Protein AF-A0A2S9WYK3-F1 (afdb_monomer)

Sequence (117 aa):
VLNRLSNPDSKLGVLRWLETVSLPGIVGEEIEHQHLLRAMDALIEHREAVDDVMAGLLRPLLDQELAVVFYDMTTIRAAGLSQQDDDIRQFGMAKEGVIARQFLLGVVQTADGTPLY

Solvent-accessible surface area (backbone atoms only — not comparable to full-atom values): 7465 Å² total; per-residue (Å²): 106,69,60,46,75,77,54,76,62,55,78,66,47,56,57,58,46,49,77,74,55,89,53,91,96,53,68,63,92,75,65,50,75,67,56,60,55,50,50,50,54,55,49,61,77,42,36,68,66,52,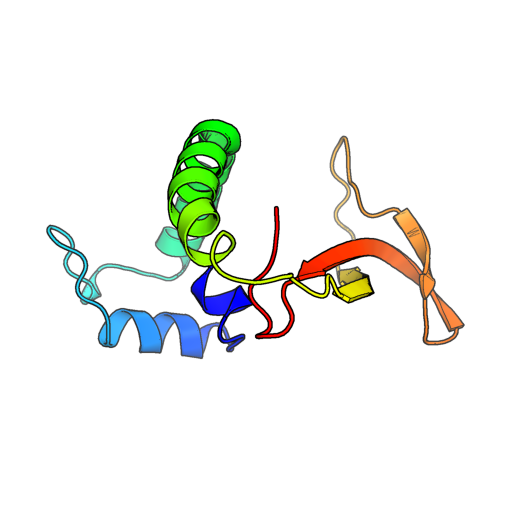50,55,54,49,43,64,66,47,50,72,76,59,76,78,61,93,66,53,70,47,77,48,80,44,77,50,73,64,94,74,87,85,81,62,87,89,58,75,59,40,81,41,81,40,98,86,78,42,82,38,48,29,36,79,46,75,48,40,19,39,78,90,64,52,76,59,127

Mean predicted aligned error: 11.66 Å

Foldseek 3Di:
DVCCVVPNDDLVVVLVVLVVDDDPPDDSVPDDPVNVVVVVVVCVVCVVVVVVVVCVVVVVVPPPDDWPKDKDKDKDADPDDDDDPPDQFDFDQDPVRDTGTIHIDIWIATPVGHTDD

Secondary structure (DSSP, 8-state):
-HHHHHS---HHHHHHHHTTS--TTS-GGG--HHHHHHHHHHHHHTHHHHHHHHHHHHHHHHTTS----EEEEEEEE-------TT---EEEE-TTSSEEEEEEEEEEE-TTSPEE-

Structure (mmCIF, N/CA/C/O backbone):
data_AF-A0A2S9WYK3-F1
#
_entry.id   AF-A0A2S9WYK3-F1
#
loop_
_atom_site.group_PDB
_atom_site.id
_atom_site.type_symbol
_atom_site.label_atom_id
_atom_site.label_alt_id
_atom_site.label_comp_id
_atom_site.label_asym_id
_atom_site.label_entity_id
_atom_site.label_seq_id
_atom_site.pdbx_PDB_ins_code
_atom_site.Cartn_x
_atom_site.Cartn_y
_atom_site.Cartn_z
_atom_site.occupancy
_atom_site.B_iso_or_equiv
_atom_site.auth_seq_id
_atom_site.auth_comp_id
_atom_site.auth_asym_id
_atom_site.auth_atom_id
_atom_site.pdbx_PDB_model_num
ATOM 1 N N . VAL A 1 1 ? -1.425 1.853 5.481 1.00 44.62 1 VAL A N 1
ATOM 2 C CA . VAL A 1 1 ? -1.048 2.160 4.076 1.00 44.62 1 VAL A CA 1
ATOM 3 C C . VAL A 1 1 ? -2.154 2.849 3.291 1.00 44.62 1 VAL A C 1
ATOM 5 O O . VAL A 1 1 ? -1.814 3.762 2.552 1.00 44.62 1 VAL A O 1
ATOM 8 N N . LEU A 1 2 ? -3.438 2.559 3.543 1.00 41.19 2 LEU A N 1
ATOM 9 C CA . LEU A 1 2 ? -4.546 3.373 3.020 1.00 41.19 2 LEU A CA 1
ATOM 10 C C . LEU A 1 2 ? -4.368 4.869 3.345 1.00 41.19 2 LEU A C 1
ATOM 12 O O . LEU A 1 2 ? -4.361 5.685 2.442 1.00 41.19 2 LEU A O 1
ATOM 16 N N . ASN A 1 3 ? -4.016 5.218 4.591 1.00 45.00 3 ASN A N 1
ATOM 17 C CA . ASN A 1 3 ? -3.699 6.610 4.948 1.00 45.00 3 ASN A CA 1
ATOM 18 C C . ASN A 1 3 ? -2.475 7.203 4.241 1.00 45.00 3 ASN A C 1
ATOM 20 O O . ASN A 1 3 ? -2.413 8.411 4.1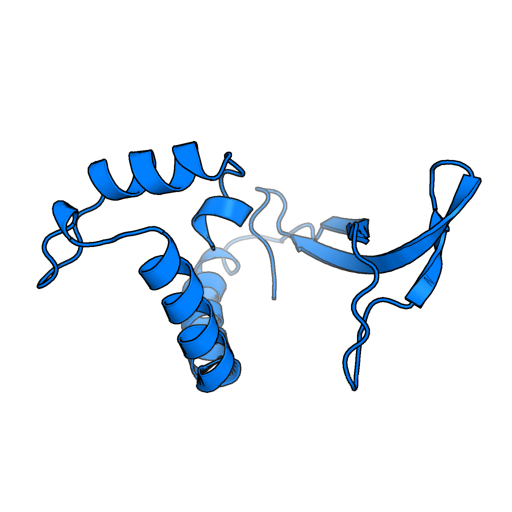02 1.00 45.00 3 ASN A O 1
ATOM 24 N N . ARG A 1 4 ? -1.516 6.396 3.765 1.00 48.12 4 ARG A N 1
ATOM 25 C CA . ARG A 1 4 ? -0.418 6.908 2.926 1.00 48.12 4 ARG A CA 1
ATOM 26 C C . ARG A 1 4 ? -0.853 7.137 1.483 1.00 48.12 4 ARG A C 1
ATOM 28 O O . ARG A 1 4 ? -0.282 7.998 0.831 1.00 48.12 4 ARG A O 1
ATOM 35 N N . LEU A 1 5 ? -1.816 6.358 0.994 1.00 49.22 5 LEU A N 1
ATOM 36 C CA . LEU A 1 5 ? -2.437 6.579 -0.310 1.00 49.22 5 LEU A CA 1
ATOM 37 C C . LEU A 1 5 ? -3.371 7.797 -0.262 1.00 49.22 5 LEU A C 1
ATOM 39 O O . LEU A 1 5 ? -3.362 8.596 -1.188 1.00 49.22 5 LEU A O 1
ATOM 43 N N . SER A 1 6 ? -4.106 7.981 0.839 1.00 50.84 6 SER A N 1
ATOM 44 C CA . SER A 1 6 ? -5.035 9.100 1.041 1.00 50.84 6 SER A CA 1
ATOM 45 C C . SER A 1 6 ? -4.363 10.392 1.535 1.00 50.84 6 SER A C 1
ATOM 47 O O . SER A 1 6 ? -4.869 11.475 1.268 1.00 50.84 6 SER A O 1
ATOM 49 N N . ASN A 1 7 ? -3.238 10.305 2.256 1.00 60.69 7 ASN A N 1
ATOM 50 C CA . ASN A 1 7 ? -2.446 11.445 2.736 1.00 60.69 7 ASN A CA 1
ATOM 51 C C . ASN A 1 7 ? -0.948 11.064 2.855 1.00 60.69 7 ASN A C 1
ATOM 53 O O . ASN A 1 7 ? -0.478 10.653 3.924 1.00 60.69 7 ASN A O 1
ATOM 57 N N . PRO A 1 8 ? -0.185 11.113 1.747 1.00 57.91 8 PRO A N 1
ATOM 58 C CA . PRO A 1 8 ? 1.208 10.681 1.732 1.00 57.91 8 PRO A CA 1
ATOM 59 C C . PRO A 1 8 ? 2.092 11.584 2.602 1.00 57.91 8 PRO A C 1
ATOM 61 O O . PRO A 1 8 ? 2.427 12.702 2.223 1.00 57.91 8 PRO A O 1
ATOM 64 N N . ASP A 1 9 ? 2.537 11.056 3.745 1.00 66.50 9 ASP A N 1
ATOM 65 C CA . ASP A 1 9 ? 3.478 11.723 4.652 1.00 66.50 9 ASP A CA 1
ATOM 66 C C . ASP A 1 9 ? 4.717 10.842 4.938 1.00 66.50 9 ASP A C 1
ATOM 68 O O . ASP A 1 9 ? 4.761 9.616 4.733 1.00 66.50 9 ASP A O 1
ATOM 72 N N . SER A 1 10 ? 5.766 11.506 5.409 1.00 76.88 10 SER A N 1
ATOM 73 C CA . SER A 1 10 ? 7.030 10.972 5.895 1.00 76.88 10 SER A CA 1
ATOM 74 C C . SER A 1 10 ? 6.857 9.842 6.923 1.00 76.88 10 SER A C 1
ATOM 76 O O . SER A 1 10 ? 5.795 9.631 7.507 1.00 76.88 10 SER A O 1
ATOM 78 N N . LYS A 1 11 ? 7.932 9.084 7.189 1.00 75.38 11 LYS A N 1
ATOM 79 C CA . LYS A 1 11 ? 7.929 8.064 8.260 1.00 75.38 11 LYS A CA 1
ATOM 80 C C . LYS A 1 11 ? 7.519 8.657 9.615 1.00 75.38 11 LYS A C 1
ATOM 82 O O . LYS A 1 11 ? 6.786 8.013 10.353 1.00 75.38 11 LYS A O 1
ATOM 87 N N . LEU A 1 12 ? 7.953 9.886 9.894 1.00 79.50 12 LEU A N 1
ATOM 88 C CA . LEU A 1 12 ? 7.563 10.628 11.090 1.00 79.50 12 LEU A CA 1
ATOM 89 C C . LEU A 1 12 ? 6.065 10.964 11.092 1.00 79.50 12 LEU A C 1
ATOM 91 O O . LEU A 1 12 ? 5.424 10.843 12.129 1.00 79.50 12 LEU A O 1
ATOM 95 N N . GLY A 1 13 ? 5.503 11.329 9.937 1.00 81.00 13 GLY A N 1
ATOM 96 C CA . GLY A 1 13 ? 4.068 11.573 9.783 1.00 81.00 13 GLY A CA 1
ATOM 97 C C . GLY A 1 13 ? 3.212 10.362 10.150 1.00 81.00 13 GLY A C 1
ATOM 98 O O . GLY A 1 13 ? 2.203 10.502 10.831 1.00 81.00 13 GLY A O 1
ATOM 99 N N . VAL A 1 14 ? 3.659 9.151 9.799 1.00 79.44 14 VAL A N 1
ATOM 100 C CA . VAL A 1 14 ? 2.962 7.907 10.176 1.00 79.44 14 VAL A CA 1
ATOM 101 C C . VAL A 1 14 ? 2.964 7.682 11.692 1.00 79.44 14 VAL A C 1
ATOM 103 O O . VAL A 1 14 ? 1.949 7.262 12.236 1.00 79.44 14 VAL A O 1
ATOM 106 N N . LEU A 1 15 ? 4.073 7.971 12.378 1.00 82.81 15 LEU A N 1
ATOM 107 C CA . LEU A 1 15 ? 4.144 7.839 13.839 1.00 82.81 15 LEU A CA 1
ATOM 108 C C . LEU A 1 15 ? 3.274 8.889 14.539 1.00 82.81 15 LEU A C 1
ATOM 110 O O . LEU A 1 15 ? 2.521 8.547 15.438 1.00 82.81 15 LEU A O 1
ATOM 114 N N . ARG A 1 16 ? 3.284 10.136 14.056 1.00 82.94 16 ARG A N 1
ATOM 115 C CA . ARG A 1 16 ? 2.380 11.187 14.552 1.00 82.94 16 ARG A CA 1
ATOM 116 C C . ARG A 1 16 ? 0.911 10.841 14.336 1.00 82.94 16 ARG A C 1
ATOM 118 O O . ARG A 1 16 ? 0.079 11.160 15.168 1.00 82.94 16 ARG A O 1
ATOM 125 N N . TRP A 1 17 ? 0.578 10.187 13.225 1.00 82.56 17 TRP A N 1
ATOM 126 C CA . TRP A 1 17 ? -0.781 9.708 12.985 1.00 82.56 17 TRP A CA 1
ATOM 127 C C . TRP A 1 17 ? -1.210 8.631 13.992 1.00 82.56 17 TRP A C 1
ATOM 129 O O . TRP A 1 17 ? -2.365 8.630 14.399 1.00 82.56 17 TRP A O 1
ATOM 139 N N . LEU A 1 18 ? -0.308 7.749 14.439 1.00 80.94 18 LEU A N 1
ATOM 140 C CA . LEU A 1 18 ? -0.647 6.772 15.484 1.00 80.94 18 LEU A CA 1
ATOM 141 C C . LEU A 1 18 ? -1.083 7.440 16.791 1.00 80.94 18 LEU A C 1
ATOM 143 O O . LEU A 1 18 ? -1.932 6.897 17.487 1.00 80.94 18 LEU A O 1
ATOM 147 N N . GLU A 1 19 ? -0.558 8.627 17.093 1.00 81.56 19 GLU A N 1
ATOM 148 C CA . GLU A 1 19 ? -0.968 9.416 18.260 1.00 81.56 19 GLU A CA 1
ATOM 149 C C . GLU A 1 19 ? -2.395 9.982 18.117 1.00 81.56 19 GLU A C 1
ATOM 151 O O . GLU A 1 19 ? -3.010 10.354 19.115 1.00 81.56 19 GLU A O 1
ATOM 156 N N . THR A 1 20 ? -2.946 10.056 16.897 1.00 82.44 20 THR A N 1
ATOM 157 C CA . THR A 1 20 ? -4.284 10.621 16.638 1.00 82.44 20 THR A CA 1
ATOM 158 C C . THR A 1 20 ? -5.381 9.575 16.486 1.00 82.44 20 THR A C 1
ATOM 160 O O . THR A 1 20 ? -6.561 9.933 16.491 1.00 82.44 20 THR A O 1
ATOM 163 N N . VAL A 1 21 ? -5.030 8.292 16.361 1.00 79.00 21 VAL A N 1
ATOM 164 C CA . VAL A 1 21 ? -5.998 7.207 16.168 1.00 79.00 21 VAL A CA 1
ATOM 165 C C . VAL A 1 21 ? -6.114 6.313 17.390 1.00 79.00 21 VAL A C 1
ATOM 167 O O . VAL A 1 21 ? -5.137 5.984 18.052 1.00 79.00 21 VAL A O 1
ATOM 170 N N . SER A 1 22 ? -7.340 5.874 17.670 1.00 78.31 22 SER A N 1
ATOM 171 C CA . SER A 1 22 ? -7.588 4.859 18.686 1.00 78.31 22 SER A CA 1
ATOM 172 C C . SER A 1 22 ? -7.580 3.479 18.038 1.00 78.31 22 SER A C 1
ATOM 174 O O . SER A 1 22 ? -8.335 3.227 17.098 1.00 78.31 22 SER A O 1
ATOM 176 N N . LEU A 1 23 ? -6.726 2.592 18.545 1.00 76.69 23 LEU A N 1
ATOM 177 C CA . LEU A 1 23 ? -6.673 1.184 18.166 1.00 76.69 23 LEU A CA 1
ATOM 178 C C . LEU A 1 23 ? -7.208 0.353 19.341 1.00 76.69 23 LEU A C 1
ATOM 180 O O . LEU A 1 23 ? -6.497 0.168 20.330 1.00 76.69 23 LEU A O 1
ATOM 184 N N . PRO A 1 24 ? -8.467 -0.117 19.286 1.00 76.44 24 PRO A N 1
ATOM 185 C CA . PRO A 1 24 ? -9.072 -0.847 20.392 1.00 76.44 24 PRO A CA 1
ATOM 186 C C . PRO A 1 24 ? -8.246 -2.080 20.771 1.00 76.44 24 PRO A C 1
ATOM 188 O O . PRO A 1 24 ? -7.936 -2.910 19.920 1.00 76.44 24 PRO A O 1
ATOM 191 N N . GLY A 1 25 ? -7.902 -2.204 22.054 1.00 75.81 25 GLY A N 1
ATOM 192 C CA . GLY A 1 25 ? -7.115 -3.330 22.566 1.00 75.81 25 GLY A CA 1
ATOM 193 C C . GLY A 1 25 ? -5.603 -3.224 22.344 1.00 75.81 25 GLY A C 1
ATOM 194 O O . GLY A 1 25 ? -4.895 -4.166 22.684 1.00 75.81 25 GLY A O 1
ATOM 195 N N . ILE A 1 26 ? -5.102 -2.101 21.817 1.00 77.88 26 ILE A N 1
ATOM 196 C CA . ILE A 1 26 ? -3.669 -1.853 21.627 1.00 77.88 26 ILE A CA 1
ATOM 197 C C . ILE A 1 26 ? -3.290 -0.532 22.303 1.00 77.88 26 ILE A C 1
ATOM 199 O O . ILE A 1 26 ? -3.934 0.496 22.093 1.00 77.88 26 ILE A O 1
ATOM 203 N N . VAL A 1 27 ? -2.225 -0.546 23.106 1.00 72.88 27 VAL A N 1
ATOM 204 C CA . VAL A 1 27 ? -1.631 0.680 23.652 1.00 72.88 27 VAL A CA 1
ATOM 205 C C . VAL A 1 27 ? -0.764 1.298 22.556 1.00 72.88 27 VAL A C 1
ATOM 207 O O . VAL A 1 27 ? 0.282 0.759 22.207 1.00 72.88 27 VAL A O 1
ATOM 210 N N . GLY A 1 28 ? -1.214 2.412 21.970 1.00 67.94 28 GLY A N 1
ATOM 211 C CA . GLY A 1 28 ? -0.544 3.049 20.825 1.00 67.94 28 GLY A CA 1
ATOM 212 C C . GLY A 1 28 ? 0.922 3.425 21.083 1.00 67.94 28 GLY A C 1
ATOM 213 O O . GLY A 1 28 ? 1.732 3.383 20.161 1.00 67.94 28 GLY A O 1
ATOM 214 N N . GLU A 1 29 ? 1.275 3.708 22.340 1.00 68.50 29 GLU A N 1
ATOM 215 C CA . GLU A 1 29 ? 2.637 4.043 22.788 1.00 68.50 29 GLU A CA 1
ATOM 216 C C . GLU A 1 29 ? 3.629 2.868 22.662 1.00 68.50 29 GLU A C 1
ATOM 218 O O . GLU A 1 29 ? 4.835 3.091 22.603 1.00 68.50 29 GLU A O 1
ATOM 223 N N . GLU A 1 30 ? 3.144 1.625 22.560 1.00 76.19 30 GLU A N 1
ATOM 224 C CA . GLU A 1 30 ? 3.973 0.421 22.376 1.00 76.19 30 GLU A CA 1
ATOM 225 C C . GLU A 1 30 ? 4.221 0.090 20.888 1.00 76.19 30 GLU A C 1
ATOM 227 O O . GLU A 1 30 ? 4.979 -0.825 20.540 1.00 76.19 30 GLU A O 1
ATOM 232 N N . ILE A 1 31 ? 3.590 0.827 19.966 1.00 81.44 31 ILE A N 1
ATOM 233 C CA . ILE A 1 31 ? 3.692 0.571 18.527 1.00 81.44 31 ILE A CA 1
ATOM 234 C C . ILE A 1 31 ? 4.904 1.294 17.941 1.00 81.44 31 ILE A C 1
ATOM 236 O O . ILE A 1 31 ? 4.843 2.436 17.489 1.00 81.44 31 ILE A O 1
ATOM 240 N N . GLU A 1 32 ? 6.018 0.576 17.862 1.00 83.31 32 GLU A N 1
ATOM 241 C CA . GLU A 1 32 ? 7.191 1.027 17.120 1.00 83.31 32 GLU A CA 1
ATOM 242 C C . GLU A 1 32 ? 7.073 0.829 15.595 1.00 83.31 32 GLU A C 1
ATOM 244 O O . GLU A 1 32 ? 6.257 0.060 15.073 1.00 83.31 32 GLU A O 1
ATOM 249 N N . HIS A 1 33 ? 7.950 1.505 14.845 1.00 82.38 33 HIS A N 1
ATOM 250 C CA . HIS A 1 33 ? 7.934 1.498 13.380 1.00 82.38 33 HIS A CA 1
ATOM 251 C C . HIS A 1 33 ? 8.027 0.088 12.772 1.00 82.38 33 HIS A C 1
ATOM 253 O O . HIS A 1 33 ? 7.368 -0.190 11.770 1.00 82.38 33 HIS A O 1
ATOM 259 N N . GLN A 1 34 ? 8.809 -0.818 13.362 1.00 83.31 34 GLN A N 1
ATOM 260 C CA . GLN A 1 34 ? 8.924 -2.195 12.879 1.00 83.31 34 GLN A CA 1
ATOM 261 C C . GLN A 1 34 ? 7.611 -2.969 12.988 1.00 83.31 34 GLN A C 1
ATOM 263 O O . GLN A 1 34 ? 7.342 -3.794 12.119 1.00 83.31 34 GLN A O 1
ATOM 268 N N . HIS A 1 35 ? 6.770 -2.689 13.986 1.00 85.75 35 HIS A N 1
ATOM 269 C CA . HIS A 1 35 ? 5.468 -3.343 14.115 1.00 85.75 35 HIS A CA 1
ATOM 270 C C . HIS A 1 35 ? 4.557 -2.953 12.949 1.00 85.75 35 HIS A C 1
ATOM 272 O O . HIS A 1 35 ? 3.869 -3.804 12.393 1.00 85.75 35 HIS A O 1
ATOM 278 N N . LEU A 1 36 ? 4.640 -1.701 12.487 1.00 84.38 36 LEU A N 1
ATOM 279 C CA . LEU A 1 36 ? 3.926 -1.248 11.291 1.00 84.38 36 LEU A CA 1
ATOM 280 C C . LEU A 1 36 ? 4.418 -1.933 10.016 1.00 84.38 36 LEU A C 1
ATOM 282 O O . LEU A 1 36 ? 3.615 -2.241 9.140 1.00 84.38 36 LEU A O 1
ATOM 286 N N . LEU A 1 37 ? 5.728 -2.168 9.897 1.00 82.81 37 LEU A N 1
ATOM 287 C CA . LEU A 1 37 ? 6.284 -2.906 8.762 1.00 82.81 37 LEU A CA 1
ATOM 288 C C . LEU A 1 37 ? 5.841 -4.373 8.794 1.00 82.81 37 LEU A C 1
ATOM 290 O O . LEU A 1 37 ? 5.424 -4.896 7.771 1.00 82.81 37 LEU A O 1
ATOM 294 N N . ARG A 1 38 ? 5.834 -5.012 9.968 1.00 86.69 38 ARG A N 1
ATOM 295 C CA . ARG A 1 38 ? 5.342 -6.391 10.127 1.00 86.69 38 ARG A CA 1
ATOM 296 C C . ARG A 1 38 ? 3.844 -6.530 9.887 1.00 86.69 38 ARG A C 1
ATOM 298 O O . ARG A 1 38 ? 3.412 -7.537 9.341 1.00 86.69 38 ARG A O 1
ATOM 305 N N . ALA A 1 39 ? 3.056 -5.513 10.220 1.00 84.38 39 ALA A N 1
ATOM 306 C CA . ALA A 1 39 ? 1.639 -5.493 9.879 1.00 84.38 39 ALA A CA 1
ATOM 307 C C . ALA A 1 39 ? 1.413 -5.511 8.356 1.00 84.38 39 ALA A C 1
ATOM 309 O O . ALA A 1 39 ? 0.429 -6.079 7.894 1.00 84.38 39 ALA A O 1
ATOM 310 N N . MET A 1 40 ? 2.330 -4.939 7.564 1.00 82.25 40 MET A N 1
ATOM 311 C CA . MET A 1 40 ? 2.261 -5.031 6.101 1.00 82.25 40 MET A CA 1
ATOM 312 C C . MET A 1 40 ? 2.494 -6.451 5.598 1.00 82.25 40 MET A C 1
ATOM 314 O O . MET A 1 40 ? 1.802 -6.864 4.673 1.00 82.25 40 MET A O 1
ATOM 318 N N . ASP A 1 41 ? 3.415 -7.194 6.217 1.00 86.50 41 ASP A N 1
ATOM 319 C CA . ASP A 1 41 ? 3.647 -8.603 5.883 1.00 86.50 41 ASP A CA 1
ATOM 320 C C . ASP A 1 41 ? 2.351 -9.415 6.094 1.00 86.50 41 ASP A C 1
ATOM 322 O O . ASP A 1 41 ? 1.919 -10.135 5.196 1.00 86.50 41 ASP A O 1
ATOM 326 N N . ALA A 1 42 ? 1.664 -9.208 7.225 1.00 87.19 42 ALA A N 1
ATOM 327 C CA . ALA A 1 42 ? 0.390 -9.870 7.529 1.00 87.19 42 ALA A CA 1
ATOM 328 C C . ALA A 1 42 ? -0.752 -9.467 6.574 1.00 87.19 42 ALA A C 1
ATOM 330 O O . ALA A 1 42 ? -1.567 -10.301 6.184 1.00 87.19 42 ALA A O 1
ATOM 331 N N . LEU A 1 43 ? -0.815 -8.194 6.162 1.00 85.31 43 LEU A N 1
ATOM 332 C CA . LEU A 1 43 ? -1.790 -7.741 5.160 1.00 85.31 43 LEU A CA 1
ATOM 333 C C . LEU A 1 43 ? -1.554 -8.394 3.794 1.00 85.31 43 LEU A C 1
ATOM 335 O O . LEU A 1 43 ? -2.515 -8.701 3.096 1.00 85.31 43 LEU A O 1
ATOM 339 N N . ILE A 1 44 ? -0.293 -8.606 3.413 1.00 86.75 44 ILE A N 1
ATOM 340 C CA . ILE A 1 44 ? 0.063 -9.283 2.161 1.00 86.75 44 ILE A CA 1
ATOM 341 C C . ILE A 1 44 ? -0.303 -10.769 2.229 1.00 86.75 44 ILE A C 1
ATOM 343 O O . ILE A 1 44 ? -0.846 -11.298 1.261 1.00 86.75 44 ILE A O 1
ATOM 347 N N . GLU A 1 45 ? -0.062 -11.431 3.363 1.00 91.69 45 GLU A N 1
ATOM 348 C CA . GLU A 1 45 ? -0.427 -12.840 3.575 1.00 91.69 45 GLU A CA 1
ATOM 349 C C . GLU A 1 45 ? -1.940 -13.081 3.438 1.00 91.69 45 GLU A C 1
ATOM 351 O O . GLU A 1 45 ? -2.366 -14.120 2.937 1.00 91.69 45 GLU A O 1
ATOM 356 N N . HIS A 1 46 ? -2.758 -12.092 3.807 1.00 89.69 46 HIS A N 1
ATOM 357 C CA . HIS A 1 46 ? -4.220 -12.150 3.722 1.00 89.69 46 HIS A CA 1
ATOM 358 C C . HIS A 1 46 ? -4.810 -11.269 2.614 1.00 89.69 46 HIS A C 1
ATOM 360 O O . HIS A 1 46 ? -5.965 -10.851 2.714 1.00 89.69 46 HIS A O 1
ATOM 366 N N . ARG A 1 47 ? -4.035 -10.991 1.558 1.00 85.81 47 ARG A N 1
ATOM 367 C CA . ARG A 1 47 ? -4.398 -10.034 0.506 1.00 85.81 47 ARG A CA 1
ATOM 368 C C . ARG A 1 47 ? -5.811 -10.227 -0.043 1.00 85.81 47 ARG A C 1
ATOM 370 O O . ARG A 1 47 ? -6.560 -9.263 -0.060 1.00 85.81 47 ARG A O 1
ATOM 377 N N . GLU A 1 48 ? -6.179 -11.438 -0.460 1.00 89.94 48 GLU A N 1
ATOM 378 C CA . GLU A 1 48 ? -7.496 -11.689 -1.075 1.00 89.94 48 GLU A CA 1
ATOM 379 C C . GLU A 1 48 ? -8.648 -11.315 -0.133 1.00 89.94 48 GLU A C 1
ATOM 381 O O . GLU A 1 48 ? -9.563 -10.595 -0.520 1.00 89.94 48 GLU A O 1
ATOM 386 N N . ALA A 1 49 ? -8.561 -11.718 1.137 1.00 90.75 49 ALA A N 1
ATOM 387 C CA . ALA A 1 49 ? -9.581 -11.395 2.129 1.00 90.75 49 ALA A CA 1
ATOM 388 C C . ALA A 1 49 ? -9.659 -9.885 2.416 1.00 90.75 49 ALA A C 1
ATOM 390 O O . ALA A 1 49 ? -10.743 -9.349 2.644 1.00 90.75 49 ALA A O 1
ATOM 391 N N . VAL A 1 50 ? -8.516 -9.192 2.414 1.00 88.31 50 VAL A N 1
ATOM 392 C CA . VAL A 1 50 ? -8.471 -7.732 2.568 1.00 88.31 50 VAL A CA 1
ATOM 393 C C . VAL A 1 50 ? -9.093 -7.047 1.351 1.00 88.31 50 VAL A C 1
ATOM 395 O O . VAL A 1 50 ? -9.911 -6.145 1.530 1.00 88.31 50 VAL A O 1
ATOM 398 N N . ASP A 1 51 ? -8.747 -7.488 0.142 1.00 85.38 51 ASP A N 1
ATOM 399 C CA . ASP A 1 51 ? -9.260 -6.946 -1.118 1.00 85.38 51 ASP A CA 1
ATOM 400 C C . ASP A 1 51 ? -10.792 -7.103 -1.193 1.00 85.38 51 ASP A C 1
ATOM 402 O O . ASP A 1 51 ? -11.489 -6.127 -1.477 1.00 85.38 51 ASP A O 1
ATOM 406 N N . ASP A 1 52 ? -11.339 -8.263 -0.816 1.00 88.44 52 ASP A N 1
ATOM 407 C CA . ASP A 1 52 ? -12.789 -8.512 -0.778 1.00 88.44 52 ASP A CA 1
ATOM 408 C C . ASP A 1 52 ? -13.529 -7.570 0.185 1.00 88.44 52 ASP A C 1
ATOM 410 O O . ASP A 1 52 ? -14.572 -6.996 -0.153 1.00 88.44 52 ASP A O 1
ATOM 414 N N . VAL A 1 53 ? -12.987 -7.374 1.392 1.00 88.94 53 VAL A N 1
ATOM 415 C CA . VAL A 1 53 ? -13.569 -6.455 2.383 1.00 88.94 53 VAL A CA 1
ATOM 416 C C . VAL A 1 53 ? -13.513 -5.016 1.875 1.00 88.94 53 VAL A C 1
ATOM 418 O O . VAL A 1 53 ? -14.503 -4.287 1.968 1.00 88.94 53 VAL A O 1
ATOM 421 N N . MET A 1 54 ? -12.379 -4.603 1.308 1.00 84.38 54 MET A N 1
ATOM 422 C CA . MET A 1 54 ? -12.203 -3.263 0.751 1.00 84.38 54 MET A CA 1
ATOM 423 C C . MET A 1 54 ? -13.166 -3.006 -0.410 1.00 84.38 54 MET A C 1
ATOM 425 O O . MET A 1 54 ? -13.828 -1.967 -0.428 1.00 84.38 54 MET A O 1
ATOM 429 N N . ALA A 1 55 ? -13.313 -3.957 -1.333 1.00 83.19 55 ALA A N 1
ATOM 430 C CA . ALA A 1 55 ? -14.253 -3.864 -2.444 1.00 83.19 55 ALA A CA 1
ATOM 431 C C . ALA A 1 55 ? -15.702 -3.744 -1.949 1.00 83.19 55 ALA A C 1
ATOM 433 O O . ALA A 1 55 ? -16.459 -2.904 -2.440 1.00 83.19 55 ALA A O 1
ATOM 434 N N . GLY A 1 56 ? -16.084 -4.523 -0.931 1.00 84.75 56 GLY A N 1
ATOM 435 C CA . GLY A 1 56 ? -17.406 -4.442 -0.308 1.00 84.75 56 GLY A CA 1
ATOM 436 C C . GLY A 1 56 ? -17.708 -3.076 0.317 1.00 84.75 56 GLY A C 1
ATOM 437 O O . GLY A 1 56 ? -18.841 -2.605 0.229 1.00 84.75 56 GLY A O 1
ATOM 438 N N . LEU A 1 57 ? -16.705 -2.422 0.910 1.00 83.62 57 LEU A N 1
ATOM 439 C CA . LEU A 1 57 ? -16.841 -1.087 1.502 1.00 83.62 57 LEU A CA 1
ATOM 440 C C . LEU A 1 57 ? -16.859 0.031 0.452 1.00 83.62 57 LEU A C 1
ATOM 442 O O . LEU A 1 57 ? -17.596 1.002 0.615 1.00 83.62 57 LEU A O 1
ATOM 446 N N . LEU A 1 58 ? -16.063 -0.093 -0.613 1.00 77.44 58 LEU A N 1
ATOM 447 C CA . LEU A 1 58 ? -15.963 0.921 -1.663 1.00 77.44 58 LEU A CA 1
ATOM 448 C C . LEU A 1 58 ? -17.163 0.885 -2.613 1.00 77.44 58 LEU A C 1
ATOM 450 O O . LEU A 1 58 ? -17.690 1.937 -2.963 1.00 77.44 58 LEU A O 1
ATOM 454 N N . ARG A 1 59 ? -17.643 -0.302 -2.999 1.00 77.56 59 ARG A N 1
ATOM 455 C CA . ARG A 1 59 ? -18.683 -0.473 -4.028 1.00 77.56 59 ARG A CA 1
ATOM 456 C C . ARG A 1 59 ? -19.947 0.383 -3.812 1.00 77.56 59 ARG A C 1
ATOM 458 O O . ARG A 1 59 ? -20.370 1.013 -4.776 1.00 77.56 59 ARG A O 1
ATOM 465 N N . PRO A 1 60 ? -20.532 0.494 -2.603 1.00 79.38 60 PRO A N 1
ATOM 466 C CA . PRO A 1 60 ? -21.711 1.337 -2.376 1.00 79.38 60 PRO A CA 1
ATOM 467 C C . PRO A 1 60 ? -21.452 2.844 -2.511 1.00 79.38 60 PRO A C 1
ATOM 469 O O . PRO A 1 60 ? -22.388 3.594 -2.779 1.00 79.38 60 PRO A O 1
ATOM 472 N N . LEU A 1 61 ? -20.208 3.297 -2.317 1.00 71.69 61 LEU A N 1
ATOM 473 C CA . LEU A 1 61 ? -19.828 4.708 -2.472 1.00 71.69 61 LEU A CA 1
ATOM 474 C C . LEU A 1 61 ? -19.794 5.128 -3.949 1.00 71.69 61 LEU A C 1
ATOM 476 O O . LEU A 1 61 ? -19.910 6.308 -4.258 1.00 71.69 61 LEU A O 1
ATOM 480 N N . LEU A 1 62 ? -19.649 4.156 -4.849 1.00 67.50 62 LEU A N 1
ATOM 481 C CA . LEU A 1 62 ? -19.490 4.356 -6.289 1.00 67.50 62 LEU A CA 1
ATOM 482 C C . LEU A 1 62 ? -20.812 4.284 -7.059 1.00 67.50 62 LEU A C 1
ATOM 484 O O . LEU A 1 62 ? -20.907 4.788 -8.173 1.00 67.50 62 LEU A O 1
ATOM 488 N N . ASP A 1 63 ? -21.826 3.645 -6.477 1.00 66.00 63 ASP A N 1
ATOM 489 C CA . ASP A 1 63 ? -23.052 3.228 -7.169 1.00 66.00 63 ASP A CA 1
ATOM 490 C C . ASP A 1 63 ? -24.124 4.338 -7.257 1.00 66.00 63 ASP A C 1
ATOM 492 O O . ASP A 1 63 ? -25.291 4.051 -7.520 1.00 66.00 63 ASP A O 1
ATOM 496 N N . GLN A 1 64 ? -23.771 5.608 -7.000 1.00 57.22 64 GLN A N 1
ATOM 497 C CA . GLN A 1 64 ? -24.763 6.686 -6.855 1.00 57.22 64 GLN A CA 1
ATOM 498 C C . GLN A 1 64 ? -24.887 7.664 -8.029 1.00 57.22 64 GLN A C 1
ATOM 500 O O . GLN A 1 64 ? -25.944 8.270 -8.150 1.00 57.22 64 GLN A O 1
ATOM 505 N N . GLU A 1 65 ? -23.918 7.798 -8.939 1.00 53.56 65 GLU A N 1
ATOM 506 C CA . GLU A 1 65 ? -24.057 8.662 -10.126 1.00 53.56 65 GLU A CA 1
ATOM 507 C C . GLU A 1 65 ? -23.029 8.292 -11.208 1.00 53.56 65 GLU A C 1
ATOM 509 O O . GLU A 1 65 ? -22.019 7.660 -10.914 1.00 53.56 65 GLU A O 1
ATOM 514 N N . LEU A 1 66 ? -23.304 8.645 -12.473 1.00 50.84 66 LEU A N 1
ATOM 515 C CA . LEU A 1 66 ? -22.504 8.281 -13.652 1.00 50.84 66 LEU A CA 1
ATOM 516 C C . LEU A 1 66 ? -21.016 8.644 -13.453 1.00 50.84 66 LEU A C 1
ATOM 518 O O . LEU A 1 66 ? -20.607 9.787 -13.659 1.00 50.84 66 LEU A O 1
ATOM 522 N N . ALA A 1 67 ? -20.207 7.672 -13.033 1.00 55.59 67 ALA A N 1
ATOM 523 C CA . ALA A 1 67 ? -18.823 7.910 -12.657 1.00 55.59 67 ALA A CA 1
ATOM 524 C C . ALA A 1 67 ? -17.970 8.141 -13.912 1.00 55.59 67 ALA A C 1
ATOM 526 O O . ALA A 1 6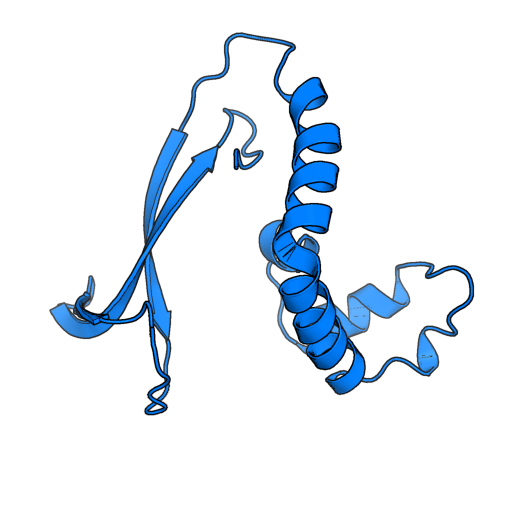7 ? -17.729 7.227 -14.701 1.00 55.59 67 ALA A O 1
ATOM 527 N N . VAL A 1 68 ? -17.492 9.373 -14.104 1.00 55.75 68 VAL A N 1
ATOM 528 C CA . VAL A 1 68 ? -16.358 9.624 -14.999 1.00 55.75 68 VAL A CA 1
ATOM 529 C C . VAL A 1 68 ? -15.156 8.931 -14.378 1.00 55.75 68 VAL A C 1
ATOM 531 O O . VAL A 1 68 ? -14.704 9.297 -13.294 1.00 55.75 68 VAL A O 1
ATOM 534 N N . VAL A 1 69 ? -14.674 7.903 -15.065 1.00 59.38 69 VAL A N 1
ATOM 535 C CA . VAL A 1 69 ? -13.522 7.128 -14.637 1.00 59.38 69 VAL A CA 1
ATOM 536 C C . VAL A 1 69 ? -12.267 7.760 -15.225 1.00 59.38 69 VAL A C 1
ATOM 538 O O . VAL A 1 69 ? -12.042 7.707 -16.436 1.00 59.38 69 VAL A O 1
ATOM 541 N N . PHE A 1 70 ? -11.450 8.374 -14.375 1.00 57.22 70 PHE A N 1
ATOM 542 C CA . PHE A 1 70 ? -10.136 8.864 -14.774 1.00 57.22 70 PHE A CA 1
ATOM 543 C C . PHE A 1 70 ? -9.137 7.710 -14.721 1.00 57.22 70 PHE A C 1
ATOM 545 O O . PHE A 1 70 ? -9.048 7.000 -13.721 1.00 57.22 70 PHE A O 1
ATOM 552 N N . TYR A 1 71 ? -8.394 7.534 -15.810 1.00 58.88 71 TYR A N 1
ATOM 553 C CA . TYR A 1 71 ? -7.274 6.605 -15.891 1.00 58.88 71 TYR A CA 1
ATOM 554 C C . TYR A 1 71 ? -5.988 7.417 -15.990 1.00 58.88 71 TYR A C 1
ATOM 556 O O . TYR A 1 71 ? -5.786 8.122 -16.982 1.00 58.88 71 TYR A O 1
ATOM 564 N N . ASP A 1 72 ? -5.133 7.325 -14.974 1.00 67.88 72 ASP A N 1
ATOM 565 C CA . ASP A 1 72 ? -3.783 7.884 -15.027 1.00 67.88 72 ASP A CA 1
ATOM 566 C C . ASP A 1 72 ? -2.742 6.765 -14.982 1.00 67.88 72 ASP A C 1
ATOM 568 O O . ASP A 1 72 ? -2.844 5.813 -14.203 1.00 67.88 72 ASP A O 1
ATOM 572 N N . MET A 1 73 ? -1.732 6.890 -15.843 1.00 69.56 73 MET A N 1
ATOM 573 C CA . MET A 1 73 ? -0.583 5.995 -15.887 1.00 69.56 73 MET A CA 1
ATOM 574 C C . MET A 1 73 ? 0.622 6.725 -15.321 1.00 69.56 73 MET A C 1
ATOM 576 O O . MET A 1 73 ? 1.257 7.548 -15.994 1.00 69.56 73 MET A O 1
ATOM 580 N N . THR A 1 74 ? 0.995 6.371 -14.097 1.00 67.69 74 THR A N 1
ATOM 581 C CA . THR A 1 74 ? 2.209 6.892 -13.484 1.00 67.69 74 THR A CA 1
ATOM 582 C C . THR A 1 74 ? 3.294 5.831 -13.441 1.00 67.69 74 THR A C 1
ATOM 584 O O . THR A 1 74 ? 3.054 4.635 -13.284 1.00 67.69 74 THR A O 1
ATOM 587 N N . THR A 1 75 ? 4.529 6.270 -13.630 1.00 73.25 75 THR A N 1
ATOM 588 C CA . THR A 1 75 ? 5.693 5.396 -13.593 1.00 73.25 75 THR A CA 1
ATOM 589 C C . THR A 1 75 ? 6.333 5.537 -12.228 1.00 73.25 75 THR A C 1
ATOM 591 O O . THR A 1 75 ? 6.809 6.617 -11.879 1.00 73.25 75 THR A O 1
ATOM 594 N N . ILE A 1 76 ? 6.351 4.457 -11.450 1.00 77.44 76 ILE A N 1
ATOM 595 C CA . ILE A 1 76 ? 6.956 4.463 -10.120 1.00 77.44 76 ILE A CA 1
ATOM 596 C C . ILE A 1 76 ? 8.374 3.920 -10.222 1.00 77.44 76 ILE A C 1
ATOM 598 O O . ILE A 1 76 ? 8.617 2.817 -10.719 1.00 77.44 76 ILE A O 1
ATOM 602 N N . ARG A 1 77 ? 9.318 4.711 -9.713 1.00 75.44 77 ARG A N 1
ATOM 603 C CA . ARG A 1 77 ? 10.726 4.343 -9.588 1.00 75.44 77 ARG A CA 1
ATOM 604 C C . ARG A 1 77 ? 11.028 3.913 -8.162 1.00 75.44 77 ARG A C 1
ATOM 606 O O . ARG A 1 77 ? 10.579 4.540 -7.206 1.00 75.44 77 ARG A O 1
ATOM 613 N N . ALA A 1 78 ? 11.860 2.888 -8.025 1.00 69.00 78 ALA A N 1
ATOM 614 C CA . ALA A 1 78 ? 12.414 2.484 -6.741 1.00 69.00 78 ALA A CA 1
ATOM 615 C C . ALA A 1 78 ? 13.938 2.643 -6.764 1.00 69.00 78 ALA A C 1
ATOM 617 O O . ALA A 1 78 ? 14.604 2.159 -7.679 1.00 69.00 78 ALA A O 1
ATOM 618 N N . ALA A 1 79 ? 14.495 3.304 -5.749 1.00 65.38 79 ALA A N 1
ATOM 619 C CA . ALA A 1 79 ? 15.932 3.307 -5.513 1.00 65.38 79 ALA A CA 1
ATOM 620 C C . ALA A 1 79 ? 16.307 2.033 -4.740 1.00 65.38 79 ALA A C 1
ATOM 622 O O . ALA A 1 79 ? 15.839 1.823 -3.623 1.00 65.38 79 ALA A O 1
ATOM 623 N N . GLY A 1 80 ? 17.119 1.164 -5.342 1.00 69.06 80 GLY A N 1
ATOM 624 C CA . GLY A 1 80 ? 17.572 -0.073 -4.709 1.00 69.06 80 GLY A CA 1
ATOM 625 C C . GLY A 1 80 ? 18.131 -1.077 -5.714 1.00 69.06 80 GLY A C 1
ATOM 626 O O . GLY A 1 80 ? 17.656 -1.171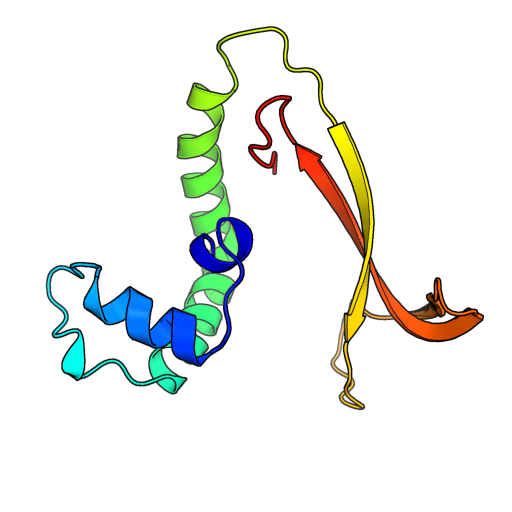 -6.844 1.00 69.06 80 GLY A O 1
ATOM 627 N N . LEU A 1 81 ? 19.149 -1.827 -5.290 1.00 71.88 81 LEU A N 1
ATOM 628 C CA . LEU A 1 81 ? 19.807 -2.851 -6.111 1.00 71.88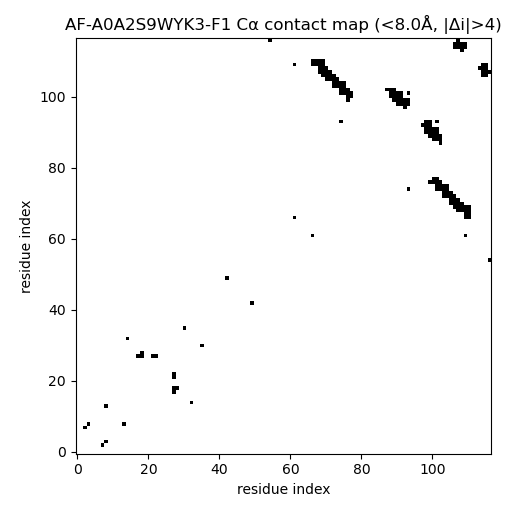 81 LEU A CA 1
ATOM 629 C C . LEU A 1 81 ? 19.250 -4.263 -5.865 1.00 71.88 81 LEU A C 1
ATOM 631 O O . LEU A 1 81 ? 19.641 -5.192 -6.564 1.00 71.88 81 LEU A O 1
ATOM 635 N N . SER A 1 82 ? 18.345 -4.432 -4.892 1.00 77.62 82 SER A N 1
ATOM 636 C CA . SER A 1 82 ? 17.780 -5.739 -4.552 1.00 77.62 82 SER A CA 1
ATOM 637 C C . SER A 1 82 ? 16.959 -6.313 -5.707 1.00 77.62 82 SER A C 1
ATOM 639 O O . SER A 1 82 ? 16.101 -5.634 -6.284 1.00 77.62 82 SER A O 1
ATOM 641 N N . GLN A 1 83 ? 17.230 -7.574 -6.031 1.00 73.56 83 GLN A N 1
ATOM 642 C CA . GLN A 1 83 ? 16.447 -8.388 -6.955 1.00 73.56 83 GLN A CA 1
ATOM 643 C C . GLN A 1 83 ? 15.733 -9.464 -6.142 1.00 73.56 83 GLN A C 1
ATOM 645 O O . GLN A 1 83 ? 16.312 -10.015 -5.206 1.00 73.56 83 GLN A O 1
ATOM 650 N N . GLN A 1 84 ? 14.468 -9.690 -6.463 1.00 80.19 84 GLN A N 1
ATOM 651 C CA . GLN A 1 84 ? 13.645 -10.747 -5.894 1.00 80.19 84 GLN A CA 1
ATOM 652 C C . GLN A 1 84 ? 13.051 -11.550 -7.048 1.00 80.19 84 GLN A C 1
ATOM 654 O O . GLN A 1 84 ? 12.970 -11.046 -8.172 1.00 80.19 84 GLN A O 1
ATOM 659 N N . ASP A 1 85 ? 12.660 -12.785 -6.770 1.00 78.44 85 ASP A N 1
ATOM 660 C CA . ASP A 1 85 ? 11.899 -13.572 -7.733 1.00 78.44 85 ASP A CA 1
ATOM 661 C C . ASP A 1 85 ? 10.541 -12.889 -7.982 1.00 78.44 85 ASP A C 1
ATOM 663 O O . ASP A 1 85 ? 9.996 -12.237 -7.088 1.00 78.44 85 ASP A O 1
ATOM 667 N N . ASP A 1 86 ? 10.048 -12.958 -9.221 1.00 81.06 86 ASP A N 1
ATOM 668 C CA . ASP A 1 86 ? 8.810 -12.301 -9.679 1.00 81.06 86 ASP A CA 1
ATOM 669 C C . ASP A 1 86 ? 8.754 -10.773 -9.468 1.00 81.06 86 ASP A C 1
ATOM 671 O O . ASP A 1 86 ? 7.689 -10.169 -9.309 1.00 81.06 86 ASP A O 1
ATOM 675 N N . ASP A 1 87 ? 9.913 -10.105 -9.506 1.00 82.44 87 ASP A N 1
ATOM 676 C CA . ASP A 1 87 ? 9.986 -8.653 -9.357 1.00 82.44 87 ASP A CA 1
ATOM 677 C C . ASP A 1 87 ? 9.271 -7.922 -10.505 1.00 82.44 87 ASP A C 1
ATOM 679 O O . ASP A 1 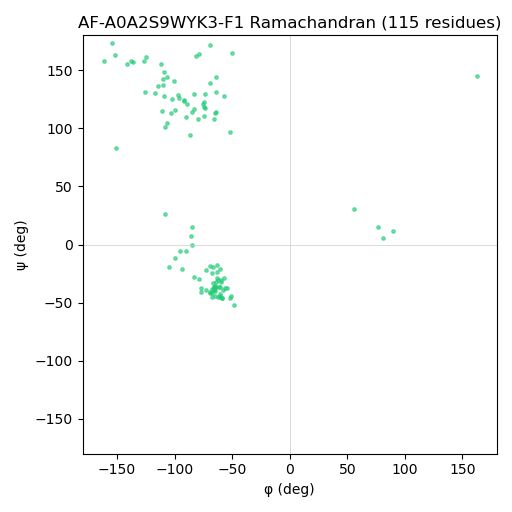87 ? 9.703 -7.907 -11.663 1.00 82.44 87 ASP A O 1
ATOM 683 N N . ILE A 1 88 ? 8.193 -7.226 -10.151 1.00 82.69 88 ILE A N 1
ATOM 684 C CA . ILE A 1 88 ? 7.402 -6.404 -11.070 1.00 82.69 88 ILE A CA 1
ATOM 685 C C . ILE A 1 88 ? 8.198 -5.229 -11.668 1.00 82.69 88 ILE A C 1
ATOM 687 O O . ILE A 1 88 ? 7.785 -4.644 -12.669 1.00 82.69 88 ILE A O 1
ATOM 691 N N . ARG A 1 89 ? 9.338 -4.849 -11.068 1.00 85.62 89 ARG A N 1
ATOM 692 C CA . ARG A 1 89 ? 10.166 -3.715 -11.502 1.00 85.62 89 ARG A CA 1
ATOM 693 C C . ARG A 1 89 ? 11.122 -4.135 -12.611 1.00 85.62 89 ARG A C 1
ATOM 695 O O . ARG A 1 89 ? 12.111 -4.833 -12.364 1.00 85.62 89 ARG A O 1
ATOM 702 N N . GLN A 1 90 ? 10.909 -3.580 -13.796 1.00 83.50 90 GLN A N 1
ATOM 703 C CA . GLN A 1 90 ? 11.697 -3.854 -14.995 1.00 83.50 90 GLN A CA 1
ATOM 704 C C . GLN A 1 90 ? 12.514 -2.629 -15.417 1.00 83.50 90 GLN A C 1
ATOM 706 O O . GLN A 1 90 ? 12.186 -1.492 -15.071 1.00 83.50 90 GLN A O 1
ATOM 711 N N . PHE A 1 91 ? 13.613 -2.841 -16.142 1.00 85.19 91 PHE A N 1
ATOM 712 C CA . PHE A 1 91 ? 14.381 -1.730 -16.703 1.00 85.19 91 PHE A CA 1
ATOM 713 C C . PHE A 1 91 ? 13.629 -1.108 -17.882 1.00 85.19 91 PHE A C 1
ATOM 715 O O . PHE A 1 91 ? 13.230 -1.805 -18.811 1.00 85.19 91 PHE A O 1
ATOM 722 N N . GLY A 1 92 ? 13.471 0.213 -17.865 1.00 83.25 92 GLY A N 1
ATOM 723 C CA . GLY A 1 92 ? 12.870 0.964 -18.961 1.00 83.25 92 GLY A CA 1
ATOM 724 C C . GLY A 1 92 ? 13.348 2.411 -18.996 1.00 83.25 92 GLY A C 1
ATOM 725 O O . GLY A 1 92 ? 14.070 2.865 -18.107 1.00 83.25 92 GLY A O 1
ATOM 726 N N . MET A 1 93 ? 12.948 3.134 -20.042 1.00 85.25 93 MET A N 1
ATOM 727 C CA . MET A 1 93 ? 13.234 4.561 -20.168 1.00 85.25 93 MET A CA 1
ATOM 728 C C . MET A 1 93 ? 12.350 5.348 -19.197 1.00 85.25 93 MET A C 1
ATOM 730 O O . MET A 1 93 ? 11.123 5.300 -19.298 1.00 85.25 93 MET A O 1
ATOM 734 N N . ALA A 1 94 ? 12.961 6.039 -18.239 1.00 78.00 94 ALA A N 1
ATOM 735 C CA . ALA A 1 94 ? 12.253 6.893 -17.296 1.00 78.00 94 ALA A CA 1
ATOM 736 C C . ALA A 1 94 ? 11.946 8.267 -17.910 1.00 78.00 94 ALA A C 1
ATOM 738 O O . ALA A 1 94 ? 12.580 8.687 -18.882 1.00 78.00 94 ALA A O 1
ATOM 739 N N . LYS A 1 95 ? 11.001 9.001 -17.308 1.00 74.62 95 LYS A N 1
ATOM 740 C CA . LYS A 1 95 ? 10.610 10.349 -17.759 1.00 74.62 95 LYS A CA 1
ATOM 741 C C . LYS A 1 95 ? 11.774 11.354 -17.721 1.00 74.62 95 LYS A C 1
ATOM 743 O O . LYS A 1 95 ? 11.740 12.337 -18.449 1.00 74.62 95 LYS A O 1
ATOM 748 N N . GLU A 1 96 ? 12.826 11.088 -16.941 1.00 76.50 96 GLU A N 1
ATOM 749 C CA . GLU A 1 96 ? 14.054 11.896 -16.894 1.00 76.50 96 GLU A CA 1
ATOM 750 C C . GLU A 1 96 ? 15.098 11.520 -17.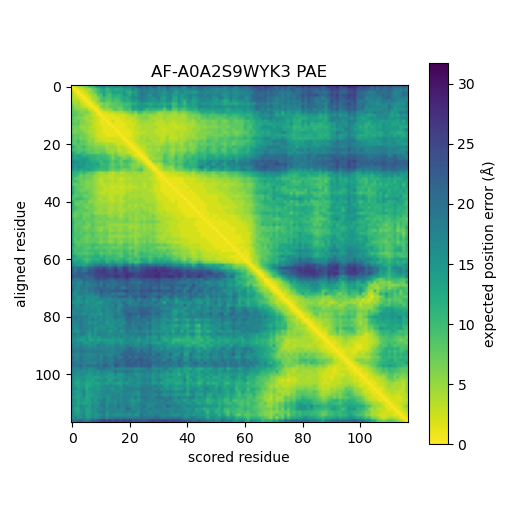968 1.00 76.50 96 GLU A C 1
ATOM 752 O O . GLU A 1 96 ? 16.224 12.010 -17.928 1.00 76.50 96 GLU A O 1
ATOM 757 N N . GLY A 1 97 ? 14.764 10.631 -18.912 1.00 81.44 97 GLY A N 1
ATOM 758 C CA . GLY A 1 97 ? 15.654 10.229 -20.009 1.00 81.44 97 GLY A CA 1
ATOM 759 C C . GLY A 1 97 ? 16.762 9.249 -19.610 1.00 81.44 97 GLY A C 1
ATOM 760 O O . GLY A 1 97 ? 17.721 9.063 -20.355 1.00 81.44 97 GLY A O 1
ATOM 761 N N . VAL A 1 98 ? 16.645 8.619 -18.440 1.00 84.94 98 VAL A N 1
ATOM 762 C CA . VAL A 1 98 ? 17.593 7.610 -17.948 1.00 84.94 98 VAL A CA 1
ATOM 763 C C . VAL A 1 98 ? 16.969 6.221 -17.969 1.00 84.94 98 VAL A C 1
ATOM 765 O O . VAL A 1 98 ? 15.770 6.070 -17.738 1.00 84.94 98 VAL A O 1
ATOM 768 N N . ILE A 1 99 ? 17.784 5.187 -18.190 1.00 84.06 99 ILE A N 1
ATOM 769 C CA . ILE A 1 99 ? 17.338 3.805 -17.994 1.00 84.06 99 ILE A CA 1
ATOM 770 C C . ILE A 1 99 ? 17.279 3.542 -16.490 1.00 84.06 99 ILE A C 1
ATOM 772 O O . ILE A 1 99 ? 18.296 3.613 -15.797 1.00 84.06 99 ILE A O 1
ATOM 776 N N . ALA A 1 100 ? 16.091 3.236 -15.979 1.00 83.44 100 ALA A N 1
ATOM 777 C CA . ALA A 1 100 ? 15.882 2.948 -14.568 1.00 83.44 100 ALA A CA 1
ATOM 778 C C . ALA A 1 100 ? 14.946 1.756 -14.379 1.00 83.44 100 ALA A C 1
ATOM 780 O O . ALA A 1 100 ? 14.146 1.423 -15.253 1.00 83.44 100 ALA A O 1
ATOM 781 N N . ARG A 1 101 ? 15.038 1.122 -13.206 1.00 85.62 101 ARG A N 1
ATOM 782 C CA . ARG A 1 101 ? 14.063 0.116 -12.786 1.00 85.62 101 ARG A CA 1
ATOM 783 C C . ARG A 1 101 ? 12.775 0.806 -12.368 1.00 85.62 101 ARG A C 1
ATOM 785 O O . ARG A 1 101 ? 12.782 1.662 -11.479 1.00 85.62 101 ARG A O 1
ATOM 792 N N . GLN A 1 102 ? 11.689 0.424 -13.013 1.00 81.56 102 GLN A N 1
ATOM 793 C CA . GLN A 1 102 ? 10.389 1.045 -12.849 1.00 81.56 102 GLN A CA 1
ATOM 794 C C . GLN A 1 102 ? 9.270 0.045 -13.119 1.00 81.56 102 GLN A C 1
ATOM 796 O O . GLN A 1 102 ? 9.481 -1.008 -13.719 1.00 81.56 102 GLN A O 1
ATOM 801 N N . PHE A 1 103 ? 8.073 0.391 -12.676 1.00 83.38 103 PHE A N 1
ATOM 802 C CA . PHE A 1 103 ? 6.844 -0.281 -13.070 1.00 83.38 103 PHE A CA 1
ATOM 803 C C . PHE A 1 103 ? 5.779 0.770 -13.370 1.00 83.38 103 PHE A C 1
ATOM 805 O O . PHE A 1 103 ? 5.867 1.919 -12.919 1.00 83.38 103 PHE A O 1
ATOM 812 N N . LEU A 1 104 ? 4.800 0.381 -14.176 1.00 80.25 104 LEU A N 1
ATOM 813 C CA . LEU A 1 104 ? 3.670 1.227 -14.519 1.00 80.25 104 LEU A CA 1
ATOM 814 C C . LEU A 1 104 ? 2.543 0.949 -13.528 1.00 80.25 104 LEU A C 1
ATOM 816 O O . LEU A 1 104 ? 2.110 -0.193 -13.395 1.00 80.25 104 LEU A O 1
ATOM 820 N N . LEU A 1 105 ? 2.079 1.987 -12.845 1.00 76.06 105 LEU A N 1
ATOM 821 C CA . LEU A 1 105 ? 0.866 1.936 -12.048 1.00 76.06 105 LEU A CA 1
ATOM 822 C C . LEU A 1 105 ? -0.236 2.642 -12.836 1.00 76.06 105 LEU A C 1
ATOM 824 O O . LEU A 1 105 ? -0.162 3.850 -13.063 1.00 76.06 105 LEU A O 1
ATOM 828 N N . GLY A 1 106 ? -1.234 1.873 -13.262 1.00 73.62 106 GLY A N 1
ATOM 829 C CA . GLY A 1 106 ? -2.501 2.416 -13.730 1.00 73.62 106 GLY A CA 1
ATOM 830 C C . GLY A 1 106 ? -3.441 2.539 -12.542 1.00 73.62 106 GLY A C 1
ATOM 831 O O . GLY A 1 106 ? -3.715 1.532 -11.892 1.00 73.62 106 GLY A O 1
ATOM 832 N N . VAL A 1 107 ? -3.909 3.749 -12.248 1.00 68.31 107 VAL A N 1
ATOM 833 C CA . VAL A 1 107 ? -4.960 3.964 -11.248 1.00 68.31 107 VAL A CA 1
ATOM 834 C C 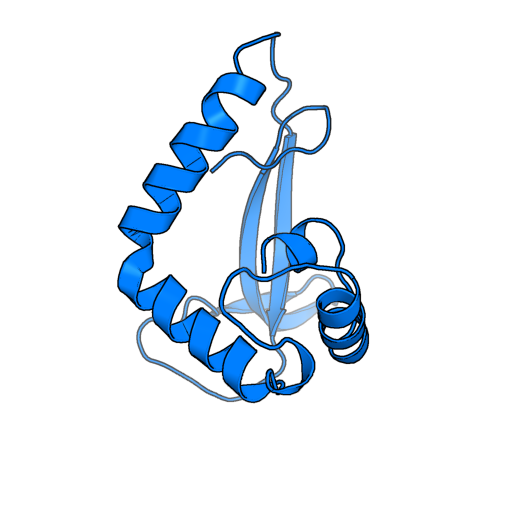. VAL A 1 107 ? -6.221 4.375 -11.978 1.00 68.31 107 VAL A C 1
ATOM 836 O O . VAL A 1 107 ? -6.220 5.291 -12.800 1.00 68.31 107 VAL A O 1
ATOM 839 N N . VAL A 1 108 ? -7.287 3.654 -11.675 1.00 70.94 108 VAL A N 1
ATOM 840 C CA . VAL A 1 108 ? -8.643 3.962 -12.094 1.00 70.94 108 VAL A CA 1
ATOM 841 C C . VAL A 1 108 ? -9.278 4.688 -10.913 1.00 70.94 108 VAL A C 1
ATOM 843 O O . VAL A 1 108 ? -9.169 4.209 -9.791 1.00 70.94 108 VAL A O 1
ATOM 846 N N . GLN A 1 109 ? -9.883 5.854 -11.111 1.00 66.88 109 GLN A N 1
ATOM 847 C CA . GLN A 1 109 ? -10.508 6.605 -10.017 1.00 66.88 109 GLN A CA 1
ATOM 848 C C . GLN A 1 109 ? -11.808 7.268 -10.459 1.00 66.88 109 GLN A C 1
ATOM 850 O O . GLN A 1 109 ? -12.004 7.556 -11.642 1.00 66.88 109 GLN A O 1
ATOM 855 N N . THR A 1 110 ? -12.685 7.532 -9.501 1.00 69.69 110 THR A N 1
ATOM 856 C CA . THR A 1 110 ? -13.882 8.349 -9.698 1.00 69.69 110 THR A CA 1
ATOM 857 C C . THR A 1 110 ? -13.546 9.823 -9.922 1.00 69.69 110 THR A C 1
ATOM 859 O O . THR A 1 110 ? -12.409 10.267 -9.740 1.00 69.69 110 THR A O 1
ATOM 862 N N . ALA A 1 111 ? -14.560 10.614 -10.281 1.00 68.31 111 ALA A N 1
ATOM 863 C CA . ALA A 1 111 ? -14.417 12.053 -10.483 1.00 68.31 111 ALA A CA 1
ATOM 864 C C . ALA A 1 111 ? -14.012 12.831 -9.216 1.00 68.31 111 ALA A C 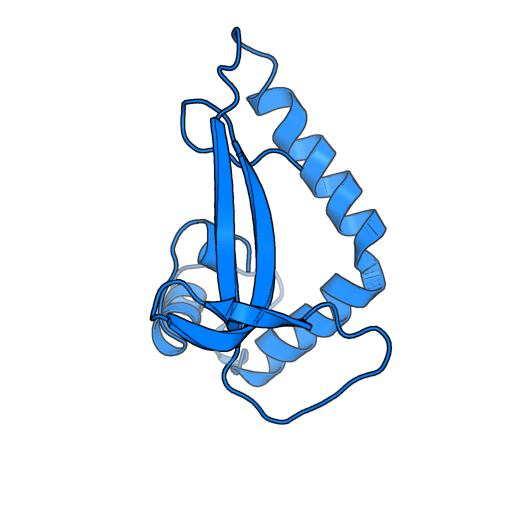1
ATOM 866 O O . ALA A 1 111 ? -13.343 13.856 -9.318 1.00 68.31 111 ALA A O 1
ATOM 867 N N . ASP A 1 112 ? -14.382 12.340 -8.034 1.00 70.06 112 ASP A N 1
ATOM 868 C CA . ASP A 1 112 ? -13.999 12.870 -6.718 1.00 70.06 112 ASP A CA 1
ATOM 869 C C . ASP A 1 112 ? -12.635 12.354 -6.221 1.00 70.06 112 ASP A C 1
ATOM 871 O O . ASP A 1 112 ? -12.168 12.777 -5.165 1.00 70.06 112 ASP A O 1
ATOM 875 N N . GLY A 1 113 ? -11.957 11.496 -6.993 1.00 66.69 113 GLY A N 1
ATOM 876 C CA . GLY A 1 113 ? -10.610 11.008 -6.685 1.00 66.69 113 GLY A CA 1
ATOM 877 C C . GLY A 1 113 ? -10.566 9.731 -5.843 1.00 66.69 113 GLY A C 1
ATOM 878 O O . GLY A 1 113 ? -9.494 9.358 -5.367 1.00 66.69 113 GLY A O 1
ATOM 879 N N . THR A 1 114 ? -11.696 9.042 -5.669 1.00 71.19 114 THR A N 1
ATOM 880 C CA . THR A 1 114 ? -11.748 7.746 -4.985 1.00 71.19 114 THR A CA 1
ATOM 881 C C . THR A 1 114 ? -11.194 6.651 -5.911 1.00 71.19 114 THR A C 1
ATOM 883 O O . THR A 1 114 ? -11.719 6.466 -7.012 1.00 71.19 114 THR A O 1
ATOM 886 N N . PRO A 1 115 ? -10.130 5.919 -5.522 1.00 66.56 115 PRO A N 1
ATOM 887 C CA . PRO A 1 115 ? -9.556 4.868 -6.358 1.00 66.56 115 PRO A CA 1
ATOM 888 C C . PRO A 1 115 ? -10.500 3.661 -6.487 1.00 66.56 115 PRO A C 1
ATOM 890 O O . PRO A 1 115 ? -11.111 3.221 -5.514 1.00 66.56 115 PRO A O 1
ATOM 893 N N . LEU A 1 116 ? -10.571 3.120 -7.701 1.00 66.31 116 LEU A N 1
ATOM 894 C CA . LEU A 1 116 ? -11.306 1.928 -8.111 1.00 66.31 116 LEU A CA 1
ATOM 895 C C . LEU A 1 116 ? -10.310 0.768 -8.252 1.00 66.31 116 LEU A C 1
ATOM 897 O O . LEU A 1 116 ? -9.324 0.900 -8.981 1.00 66.31 116 LEU A O 1
ATOM 901 N N . TYR A 1 117 ? -10.559 -0.342 -7.555 1.00 61.97 117 TYR A N 1
ATOM 902 C CA . TYR A 1 117 ? -9.779 -1.583 -7.631 1.00 61.97 117 TYR A CA 1
ATOM 903 C C . TYR A 1 117 ? -10.699 -2.764 -7.925 1.00 61.97 117 TYR A C 1
ATOM 905 O O . TYR A 1 117 ? -11.819 -2.773 -7.362 1.00 61.97 117 TYR A O 1
#

Radius of gyration: 17.58 Å; Cα contacts (8 Å, |Δi|>4): 88; chains: 1; bounding box: 45×26×44 Å

Nearest PDB structures (foldseek):
  9bty-assembly1_C  TM=1.898E-01  e=5.958E+00  Homo sapiens
  2j6e-assembly1_L  TM=2.160E-01  e=8.181E+00  Homo sapiens

pLDDT: mean 75.05, std 11.2, range [41.19, 91.69]

Organism: NCBI:txid1382803